Protein AF-A0A9X8VAX5-F1 (afdb_monomer_lite)

Sequence (144 aa):
QQNGELLGRIRGIRKKFAQDMGYLPPVVHIRDNLELPPASYRILMKGVEIGSGEAQPGRWLAINPGNAVGELAGDKTVDPAFGLEAVWIDSALREQAQIQGFTVVEASTVVATHLNHLIGQFASELFGRQETQQLLDRVSQEMP

Foldseek 3Di:
DCVCPLVVLQVVLQVVCCVVVVFGFDDADDDDDPPDDPQKDFDDDPRHTPFIDGQDAQWKKFFDPPQFDDDDPAQWDAQRLPRTTIGTGHPVCQVVSVVRVTDIGHSSVSVSNNVSSVCVVCVVVRCDPVRVVVSVVVVVVVPD

Structure (mmCIF, N/CA/C/O backbone):
data_AF-A0A9X8VAX5-F1
#
_entry.id   AF-A0A9X8VAX5-F1
#
loop_
_atom_site.group_PDB
_atom_site.id
_atom_site.type_symbol
_atom_site.label_atom_id
_atom_site.label_alt_id
_atom_site.label_comp_id
_atom_site.label_asym_id
_atom_site.label_entity_id
_atom_site.label_seq_id
_atom_site.pdbx_PDB_ins_code
_atom_site.Cartn_x
_atom_site.Cartn_y
_atom_site.Cartn_z
_atom_site.occupancy
_atom_site.B_iso_or_equiv
_atom_site.auth_seq_id
_atom_site.auth_comp_id
_atom_site.auth_asym_id
_atom_site.auth_atom_id
_atom_site.pdbx_PDB_model_num
ATOM 1 N N . GLN A 1 1 ? 13.910 -12.685 5.168 1.00 37.75 1 GLN A N 1
ATOM 2 C CA . GLN A 1 1 ? 13.255 -12.094 6.356 1.00 37.75 1 GLN A CA 1
ATOM 3 C C . GLN A 1 1 ? 12.384 -10.917 5.905 1.00 37.75 1 GLN A C 1
ATOM 5 O O . GLN A 1 1 ? 12.816 -9.783 5.993 1.00 37.75 1 GLN A O 1
ATOM 10 N N . GLN A 1 2 ? 11.188 -11.179 5.363 1.00 49.62 2 GLN A N 1
ATOM 11 C CA . GLN A 1 2 ? 10.224 -10.137 4.945 1.00 49.62 2 GLN A CA 1
ATOM 12 C C . GLN A 1 2 ? 8.983 -10.078 5.866 1.00 49.62 2 GLN A C 1
ATOM 14 O O . GLN A 1 2 ? 8.212 -9.127 5.810 1.00 49.62 2 GLN A O 1
ATOM 19 N N . ASN A 1 3 ? 8.835 -11.040 6.793 1.00 50.38 3 ASN A N 1
ATOM 20 C CA . ASN A 1 3 ? 7.650 -11.212 7.652 1.00 50.38 3 ASN A CA 1
ATOM 21 C C . ASN A 1 3 ? 7.327 -10.042 8.605 1.00 50.38 3 ASN A C 1
ATOM 23 O O . ASN A 1 3 ? 6.241 -10.013 9.173 1.00 50.38 3 ASN A O 1
ATOM 27 N N . GLY A 1 4 ? 8.244 -9.095 8.824 1.00 66.88 4 GLY A N 1
ATOM 28 C CA . GLY A 1 4 ? 8.053 -7.994 9.781 1.00 66.88 4 GLY A CA 1
ATOM 29 C C . GLY A 1 4 ? 7.884 -6.611 9.155 1.00 66.88 4 GLY A C 1
ATOM 30 O O . GLY A 1 4 ? 7.494 -5.672 9.849 1.00 66.88 4 GLY A O 1
ATOM 31 N N . GLU A 1 5 ? 8.177 -6.462 7.865 1.00 81.81 5 GLU A N 1
ATOM 32 C CA . GLU A 1 5 ? 8.325 -5.138 7.261 1.00 81.81 5 GLU A CA 1
ATOM 33 C C . GLU A 1 5 ? 6.968 -4.457 7.049 1.00 81.81 5 GLU A C 1
ATOM 35 O O . GLU A 1 5 ? 6.762 -3.315 7.466 1.00 81.81 5 GLU A O 1
ATOM 40 N N . LEU A 1 6 ? 5.997 -5.198 6.505 1.00 86.38 6 LEU A N 1
ATOM 41 C CA . LEU A 1 6 ? 4.629 -4.714 6.328 1.00 86.38 6 LEU A CA 1
ATOM 42 C C . LEU A 1 6 ? 3.973 -4.377 7.677 1.00 86.38 6 LEU A C 1
ATOM 44 O O . LEU A 1 6 ? 3.345 -3.331 7.813 1.00 86.38 6 LEU A O 1
ATOM 48 N N . LEU A 1 7 ? 4.181 -5.207 8.706 1.00 89.75 7 LEU A N 1
ATOM 49 C CA . LEU A 1 7 ? 3.679 -4.947 10.061 1.00 89.75 7 LEU A CA 1
ATOM 50 C C . LEU A 1 7 ? 4.241 -3.642 10.640 1.00 89.75 7 LEU A C 1
ATOM 52 O O . LEU A 1 7 ? 3.500 -2.860 11.241 1.00 89.75 7 LEU A O 1
ATOM 56 N N . GLY A 1 8 ? 5.540 -3.393 10.450 1.00 90.81 8 GLY A N 1
ATOM 57 C CA . GLY A 1 8 ? 6.182 -2.139 10.843 1.00 90.81 8 GLY A CA 1
ATOM 58 C C . GLY A 1 8 ? 5.586 -0.935 10.112 1.00 90.81 8 GLY A C 1
ATOM 59 O O . GLY A 1 8 ? 5.228 0.058 10.750 1.00 90.81 8 GLY A O 1
ATOM 60 N N . ARG A 1 9 ? 5.395 -1.051 8.792 1.00 91.81 9 ARG A N 1
ATOM 61 C CA . ARG A 1 9 ? 4.796 -0.004 7.950 1.00 91.81 9 ARG A CA 1
ATOM 62 C C . ARG A 1 9 ? 3.352 0.303 8.353 1.00 91.81 9 ARG A C 1
ATOM 64 O O . ARG A 1 9 ? 3.019 1.471 8.524 1.00 91.81 9 ARG A O 1
ATOM 71 N N . ILE A 1 10 ? 2.527 -0.713 8.618 1.00 93.38 10 ILE A N 1
ATOM 72 C CA . ILE A 1 10 ? 1.138 -0.547 9.086 1.00 93.38 10 ILE A CA 1
ATOM 73 C C . ILE A 1 10 ? 1.088 0.212 10.416 1.00 93.38 10 ILE A C 1
ATOM 75 O O . ILE A 1 10 ? 0.271 1.118 10.588 1.00 93.38 10 ILE A O 1
ATOM 79 N N . ARG A 1 11 ? 1.976 -0.110 11.367 1.00 92.44 11 ARG A N 1
ATOM 80 C CA . ARG A 1 11 ? 2.065 0.647 12.628 1.00 92.44 11 ARG A CA 1
ATOM 81 C C . ARG A 1 11 ? 2.442 2.107 12.380 1.00 92.44 11 ARG A C 1
ATOM 83 O O . ARG A 1 11 ? 1.846 2.991 12.992 1.00 92.44 11 ARG A O 1
ATOM 90 N N . GLY A 1 12 ? 3.401 2.348 11.484 1.00 94.25 12 GLY A N 1
ATOM 91 C CA . GLY A 1 12 ? 3.814 3.690 11.075 1.00 94.25 12 GLY A CA 1
ATOM 92 C C . GLY A 1 12 ? 2.668 4.497 10.464 1.00 94.25 12 GLY A C 1
ATOM 93 O O . GLY A 1 12 ? 2.440 5.628 10.883 1.00 94.25 12 GLY A O 1
ATOM 94 N N . ILE A 1 13 ? 1.898 3.885 9.559 1.00 95.19 13 ILE A N 1
ATOM 95 C CA . ILE A 1 13 ? 0.711 4.482 8.929 1.00 95.19 13 ILE A CA 1
ATOM 96 C C . ILE A 1 13 ? -0.305 4.907 9.986 1.00 95.19 13 ILE A C 1
ATOM 98 O O . ILE A 1 13 ? -0.690 6.070 10.028 1.00 95.19 13 ILE A O 1
ATOM 102 N N . ARG A 1 14 ? -0.686 4.003 10.898 1.00 94.31 14 ARG A N 1
ATOM 103 C CA . ARG A 1 14 ? -1.661 4.317 11.957 1.00 94.31 14 ARG A CA 1
ATOM 104 C C . ARG A 1 14 ? -1.189 5.451 12.866 1.00 94.31 14 ARG A C 1
ATOM 106 O O . ARG A 1 14 ? -1.994 6.292 13.254 1.00 94.31 14 ARG A O 1
ATOM 113 N N . LYS A 1 15 ? 0.106 5.479 13.206 1.00 94.94 15 LYS A N 1
ATOM 114 C CA . LYS A 1 15 ? 0.691 6.546 14.030 1.00 94.94 15 LYS A CA 1
ATOM 115 C C . LYS A 1 15 ? 0.661 7.888 13.302 1.00 94.94 15 LYS A C 1
ATOM 117 O O . LYS A 1 15 ? 0.234 8.869 13.899 1.00 94.94 15 LYS A O 1
ATOM 122 N N . LYS A 1 16 ? 1.095 7.920 12.040 1.00 94.38 16 LYS A N 1
ATOM 123 C CA . LYS A 1 16 ? 1.098 9.137 11.222 1.00 94.38 16 LYS A CA 1
ATOM 124 C C . LYS A 1 16 ? -0.323 9.662 11.019 1.00 94.38 16 LYS A C 1
ATOM 126 O O . LYS A 1 16 ? -0.577 10.827 11.278 1.00 94.38 16 LYS A O 1
ATOM 131 N N . PHE A 1 17 ? -1.262 8.786 10.670 1.00 94.88 17 PHE A N 1
ATOM 132 C CA . PHE A 1 17 ? -2.666 9.155 10.517 1.00 94.88 17 PHE A CA 1
ATOM 133 C C . PHE A 1 17 ? -3.235 9.784 11.795 1.00 94.88 17 PHE A C 1
ATOM 135 O O . PHE A 1 17 ? -3.905 10.805 11.722 1.00 94.88 17 PHE A O 1
ATOM 142 N N . ALA A 1 18 ? -2.924 9.232 12.973 1.00 93.88 18 ALA A N 1
ATOM 143 C CA . ALA A 1 18 ? -3.378 9.814 14.234 1.00 93.88 18 ALA A CA 1
ATOM 144 C C . ALA A 1 18 ? -2.804 11.212 14.506 1.00 93.88 18 ALA A C 1
ATOM 146 O O . ALA A 1 18 ? -3.493 12.045 15.086 1.00 93.88 18 ALA A O 1
ATOM 147 N N . GLN A 1 19 ? -1.562 11.468 14.086 1.00 94.06 19 GLN A N 1
ATOM 148 C CA . GLN A 1 19 ? -0.934 12.787 14.195 1.00 94.06 19 GLN A CA 1
ATOM 149 C C . GLN A 1 19 ? -1.550 13.793 13.218 1.00 94.06 19 GLN A C 1
ATOM 151 O O . GLN A 1 19 ? -1.773 14.937 13.600 1.00 94.06 19 GLN A O 1
ATOM 156 N N . ASP A 1 20 ? -1.842 13.359 11.991 1.00 93.38 20 ASP A N 1
ATOM 157 C CA . ASP A 1 20 ? -2.336 14.233 10.927 1.00 93.38 20 ASP A CA 1
ATOM 158 C C . ASP A 1 20 ? -3.847 14.515 11.066 1.00 93.38 20 ASP A C 1
ATOM 160 O O . ASP A 1 20 ? -4.288 15.640 10.845 1.00 93.38 20 ASP A O 1
ATOM 164 N N . MET A 1 21 ? -4.645 13.506 11.435 1.00 92.50 21 MET A N 1
ATOM 165 C CA . MET A 1 21 ? -6.119 13.554 11.437 1.00 92.50 21 MET A CA 1
ATOM 166 C C . MET A 1 21 ? -6.743 13.683 12.835 1.00 92.50 21 MET A C 1
ATOM 168 O O . MET A 1 21 ? -7.945 13.908 12.948 1.00 92.50 21 MET A O 1
ATOM 172 N N . GLY A 1 22 ? -5.965 13.522 13.910 1.00 91.94 22 GLY A N 1
ATOM 173 C CA . GLY A 1 22 ? -6.431 13.749 15.285 1.00 91.94 22 GLY A CA 1
ATOM 174 C C . GLY A 1 22 ? -7.191 12.591 15.945 1.00 91.94 22 GLY A C 1
ATOM 175 O O . GLY A 1 22 ? -7.668 12.747 17.067 1.00 91.94 22 GLY A O 1
ATOM 176 N N . TYR A 1 23 ? -7.280 11.416 15.313 1.00 93.00 23 TYR A N 1
ATOM 177 C CA . TYR A 1 23 ? -7.813 10.207 15.950 1.00 93.00 23 TYR A CA 1
ATOM 178 C C . TYR A 1 23 ? -7.052 8.950 15.520 1.00 93.00 23 TYR A C 1
ATOM 180 O O . TYR A 1 23 ? -6.477 8.880 14.435 1.00 93.00 23 TYR A O 1
ATOM 188 N N . LEU A 1 24 ? -7.043 7.929 16.378 1.00 91.56 24 LEU A N 1
ATOM 189 C CA . LEU A 1 24 ? -6.362 6.671 16.086 1.00 91.56 24 LEU A CA 1
ATOM 190 C C . LEU A 1 24 ? -7.280 5.746 15.266 1.00 91.56 24 LEU A C 1
ATOM 192 O O . LEU A 1 24 ? -8.311 5.327 15.791 1.00 91.56 24 LEU A O 1
ATOM 196 N N . PRO A 1 25 ? -6.914 5.358 14.030 1.00 92.94 25 PRO A N 1
ATOM 197 C CA . PRO A 1 25 ? -7.744 4.465 13.235 1.00 92.94 25 PRO A CA 1
ATOM 198 C C . PRO A 1 25 ? -7.734 3.045 13.828 1.00 92.94 25 PRO A C 1
ATOM 200 O O . PRO A 1 25 ? -6.760 2.665 14.510 1.00 92.94 25 PRO A O 1
ATOM 203 N N . PRO A 1 26 ? -8.768 2.227 13.546 1.00 92.50 26 PRO A N 1
ATOM 204 C CA . PRO A 1 26 ? -8.855 0.848 14.019 1.00 92.50 26 PRO A CA 1
ATOM 205 C C . PRO A 1 26 ? -7.607 0.013 13.702 1.00 92.50 26 PRO A C 1
ATOM 207 O O . PRO A 1 26 ? -6.799 0.327 12.821 1.00 92.50 26 PRO A O 1
ATOM 210 N N . VAL A 1 27 ? -7.410 -1.067 14.458 1.00 92.31 27 VAL A N 1
ATOM 211 C CA . VAL A 1 27 ? -6.316 -2.008 14.191 1.00 92.31 27 VAL A CA 1
ATOM 212 C C . VAL A 1 27 ? -6.572 -2.773 12.894 1.00 92.31 27 VAL A C 1
ATOM 214 O O . VAL A 1 27 ? -7.696 -3.161 12.592 1.00 92.31 27 VAL A O 1
ATOM 217 N N . VAL A 1 28 ? -5.508 -3.016 12.132 1.00 94.69 28 VAL A N 1
ATOM 218 C CA . VAL A 1 28 ? -5.581 -3.806 10.899 1.00 94.69 28 VAL A CA 1
ATOM 219 C C . VAL A 1 28 ? -5.382 -5.274 11.255 1.00 94.69 28 VAL A C 1
ATOM 221 O O . VAL A 1 28 ? -4.320 -5.660 11.745 1.00 94.69 28 VAL A O 1
ATOM 224 N N . HIS A 1 29 ? -6.405 -6.092 11.019 1.00 94.12 29 HIS A N 1
ATOM 225 C CA . HIS A 1 29 ? -6.322 -7.540 11.182 1.00 94.12 29 HIS A CA 1
ATOM 226 C C . HIS A 1 29 ? -5.796 -8.179 9.897 1.00 94.12 29 HIS A C 1
ATOM 228 O O . HIS A 1 29 ? -6.432 -8.079 8.852 1.00 94.12 29 HIS A O 1
ATOM 234 N N . ILE A 1 30 ? -4.654 -8.857 9.986 1.00 93.25 30 ILE A N 1
ATOM 235 C CA . ILE A 1 30 ? -4.051 -9.581 8.864 1.00 93.25 30 ILE A CA 1
ATOM 236 C C . ILE A 1 30 ? -4.399 -11.057 9.007 1.00 93.25 30 ILE A C 1
ATOM 238 O O . ILE A 1 30 ? -4.268 -11.623 10.095 1.00 93.25 30 ILE A O 1
ATOM 242 N N . ARG A 1 31 ? -4.875 -11.663 7.921 1.00 93.62 31 ARG A N 1
ATOM 243 C CA . ARG A 1 31 ? -5.223 -13.082 7.852 1.00 93.62 31 ARG A CA 1
ATOM 244 C C . ARG A 1 31 ? -4.754 -13.644 6.524 1.00 93.62 31 ARG A C 1
ATOM 246 O O . ARG A 1 31 ? -4.934 -12.994 5.496 1.00 93.62 31 ARG A O 1
ATOM 253 N N . ASP A 1 32 ? -4.218 -14.854 6.562 1.00 91.81 32 ASP A N 1
ATOM 254 C CA . ASP A 1 32 ? -3.962 -15.614 5.348 1.00 91.81 32 ASP A CA 1
ATOM 255 C C . ASP A 1 32 ? -5.292 -16.073 4.746 1.00 91.81 32 ASP A C 1
ATOM 257 O O . ASP A 1 32 ? -6.214 -16.474 5.463 1.00 91.81 32 ASP A O 1
ATOM 26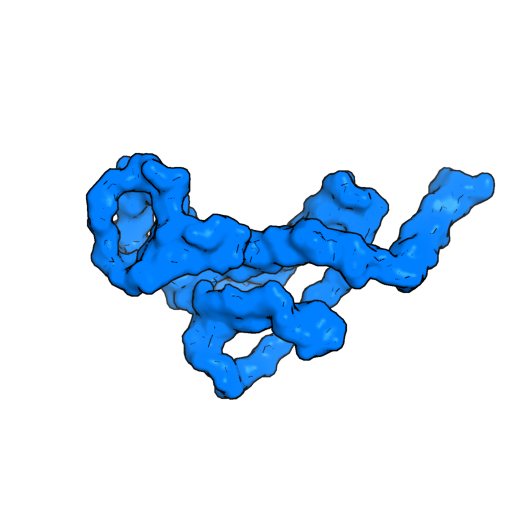1 N N . ASN A 1 33 ? -5.388 -16.007 3.422 1.00 93.00 33 ASN A N 1
ATOM 262 C CA . ASN A 1 33 ? -6.513 -16.544 2.675 1.00 93.00 33 ASN A CA 1
ATOM 263 C C . ASN A 1 33 ? -5.980 -17.389 1.514 1.00 93.00 33 ASN A C 1
ATOM 265 O O . ASN A 1 33 ? -5.482 -16.851 0.529 1.00 93.00 33 ASN A O 1
ATOM 269 N N . LEU A 1 34 ? -6.093 -18.711 1.653 1.00 92.50 34 LEU A N 1
ATOM 270 C CA . LEU A 1 34 ? -5.594 -19.688 0.681 1.00 92.50 34 LEU A CA 1
ATOM 271 C C . LEU A 1 34 ? -6.442 -19.762 -0.598 1.00 92.50 34 LEU A C 1
ATOM 273 O O . LEU A 1 34 ? -6.033 -20.409 -1.555 1.00 92.50 34 LEU A O 1
ATOM 277 N N . GLU A 1 35 ? -7.611 -19.119 -0.617 1.00 94.12 35 GLU A N 1
ATOM 278 C CA . GLU A 1 35 ? -8.459 -19.020 -1.808 1.00 94.12 35 GLU A CA 1
ATOM 279 C C . GLU A 1 35 ? -8.011 -17.892 -2.749 1.00 94.12 35 GLU A C 1
ATOM 281 O O . GLU A 1 35 ? -8.456 -17.835 -3.895 1.00 94.12 35 GLU A O 1
ATOM 286 N N . LEU A 1 36 ? -7.147 -16.978 -2.285 1.00 94.00 36 LEU A N 1
ATOM 287 C CA . LEU A 1 36 ? -6.612 -15.919 -3.134 1.00 94.00 36 LEU A CA 1
ATOM 288 C C . LEU A 1 36 ? -5.521 -16.454 -4.065 1.00 94.00 36 LEU A C 1
ATOM 290 O O . LEU A 1 36 ? -4.748 -17.331 -3.668 1.00 94.00 36 LEU A O 1
ATOM 294 N N . PRO A 1 37 ? -5.399 -15.889 -5.281 1.00 94.75 37 PRO A N 1
ATOM 295 C CA . PRO A 1 37 ? -4.260 -16.182 -6.131 1.00 94.75 37 PRO A CA 1
ATOM 296 C C . PRO A 1 37 ? -2.935 -15.865 -5.418 1.00 94.75 37 PRO A C 1
ATOM 298 O O . PRO A 1 37 ? -2.881 -14.975 -4.557 1.00 94.75 37 PRO A O 1
ATOM 301 N N . PRO A 1 38 ? -1.837 -16.550 -5.784 1.00 91.75 38 PRO A N 1
ATOM 302 C CA . PRO A 1 38 ? -0.518 -16.242 -5.250 1.00 91.75 38 PRO A CA 1
ATOM 303 C C . PRO A 1 38 ? -0.181 -14.755 -5.403 1.00 91.75 38 PR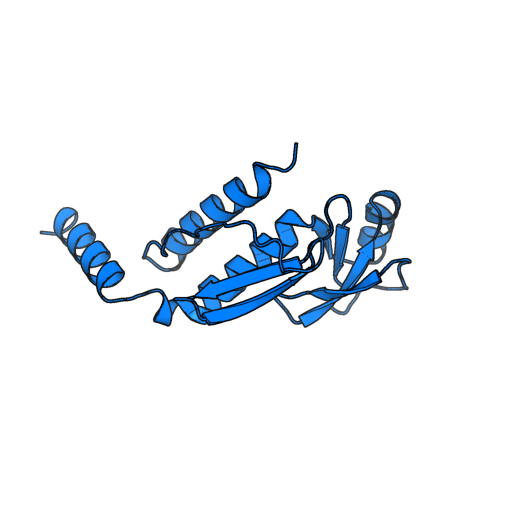O A C 1
ATOM 305 O O . PRO A 1 38 ? -0.538 -14.132 -6.400 1.00 91.75 38 PRO A O 1
ATOM 308 N N . ALA A 1 39 ? 0.513 -14.191 -4.412 1.00 92.38 39 ALA A N 1
ATOM 309 C CA . ALA A 1 39 ? 0.919 -12.782 -4.385 1.00 92.38 39 ALA A CA 1
ATOM 310 C C . ALA A 1 39 ? -0.232 -11.752 -4.455 1.00 92.38 39 ALA A C 1
ATOM 312 O O . ALA A 1 39 ? 0.034 -10.562 -4.596 1.00 92.38 39 ALA A O 1
ATOM 313 N N . SER A 1 40 ? -1.493 -12.170 -4.317 1.00 95.25 40 SER A N 1
ATOM 314 C CA . SER A 1 40 ? -2.643 -11.263 -4.257 1.00 95.25 40 SER A CA 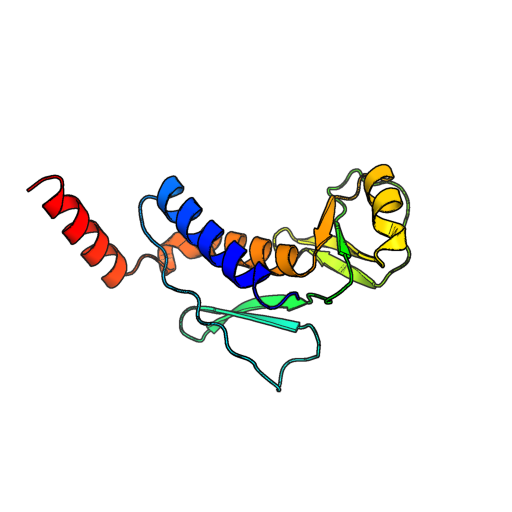1
ATOM 315 C C . SER A 1 40 ? -3.024 -10.921 -2.818 1.00 95.25 40 SER A C 1
ATOM 317 O O . SER A 1 40 ? -2.836 -11.717 -1.896 1.00 95.25 40 SER A O 1
ATOM 319 N N . TYR A 1 41 ? -3.608 -9.743 -2.618 1.00 96.38 41 TYR A N 1
ATOM 320 C CA . TYR A 1 41 ? -4.165 -9.316 -1.337 1.00 96.38 41 TYR A CA 1
ATOM 321 C C . TYR A 1 41 ? -5.509 -8.606 -1.523 1.00 96.38 41 TYR A C 1
ATOM 323 O O . TYR A 1 41 ? -5.823 -8.073 -2.587 1.00 96.38 41 TYR A O 1
ATOM 331 N N . ARG A 1 42 ? -6.304 -8.582 -0.449 1.00 97.25 42 ARG A N 1
ATOM 332 C CA . ARG A 1 42 ? -7.559 -7.827 -0.349 1.00 97.25 42 ARG A CA 1
ATOM 333 C C . ARG A 1 42 ? -7.558 -7.019 0.939 1.00 97.25 42 ARG A C 1
ATOM 335 O O . ARG A 1 42 ? -7.052 -7.473 1.966 1.00 97.25 42 ARG A O 1
ATOM 342 N N . ILE A 1 43 ? -8.152 -5.839 0.885 1.00 97.62 43 ILE A N 1
ATOM 343 C CA . ILE A 1 43 ? -8.357 -4.941 2.014 1.00 97.62 43 ILE A CA 1
ATOM 344 C C . ILE A 1 43 ? -9.860 -4.868 2.244 1.00 97.62 43 ILE A C 1
ATOM 346 O O . ILE A 1 43 ? -10.633 -4.580 1.330 1.00 97.62 43 ILE A O 1
ATOM 350 N N . LEU A 1 44 ? -10.273 -5.170 3.474 1.00 97.25 44 LEU A N 1
ATOM 351 C CA . LEU A 1 44 ? -11.678 -5.225 3.849 1.00 97.25 44 LEU A CA 1
ATOM 352 C C . LEU A 1 44 ? -11.989 -4.205 4.939 1.00 97.25 44 LEU A C 1
ATOM 354 O O . LEU A 1 44 ? -11.229 -4.050 5.895 1.00 97.25 44 LEU A O 1
ATOM 358 N N . MET A 1 45 ? -13.161 -3.590 4.836 1.00 95.38 45 MET A N 1
ATOM 359 C CA . MET A 1 45 ? -13.760 -2.777 5.884 1.00 95.38 45 MET A CA 1
ATOM 360 C C . MET A 1 45 ? -15.091 -3.391 6.292 1.00 95.38 45 MET A C 1
ATOM 362 O O . MET A 1 45 ? -15.976 -3.579 5.464 1.00 95.38 45 MET A O 1
ATOM 366 N N . LYS A 1 46 ? -15.235 -3.727 7.581 1.00 91.75 46 LYS A N 1
ATOM 367 C CA . LYS A 1 46 ? -16.464 -4.337 8.130 1.00 91.75 46 LYS A CA 1
ATOM 368 C C . LYS A 1 46 ? -16.922 -5.578 7.327 1.00 91.75 46 LYS A C 1
ATOM 370 O O . LYS A 1 46 ? -18.111 -5.834 7.195 1.00 91.75 46 LYS A O 1
ATOM 375 N N . GLY A 1 47 ? -15.963 -6.343 6.792 1.00 93.56 47 GLY A N 1
ATOM 376 C CA . GLY A 1 47 ? -16.201 -7.552 5.992 1.00 93.56 47 GLY A CA 1
ATOM 377 C C . GLY A 1 47 ? -16.440 -7.321 4.495 1.00 93.56 47 GLY A C 1
ATOM 378 O O . GLY A 1 47 ? -16.489 -8.294 3.749 1.00 93.56 47 GLY A O 1
ATOM 379 N N . VAL A 1 48 ? -16.539 -6.070 4.042 1.00 96.50 48 VAL A N 1
ATOM 380 C CA . VAL A 1 48 ? -16.715 -5.710 2.628 1.00 96.50 48 VAL A CA 1
ATOM 381 C C . VAL A 1 48 ? -15.359 -5.372 2.019 1.00 96.50 48 VAL A C 1
ATOM 383 O O . VAL A 1 48 ? -14.575 -4.649 2.630 1.00 96.50 48 VAL A O 1
ATOM 386 N N . GLU A 1 49 ? -15.061 -5.901 0.832 1.00 97.25 49 GLU A N 1
ATOM 387 C CA . GLU A 1 49 ? -13.847 -5.534 0.098 1.00 97.25 49 GLU A CA 1
ATOM 388 C C . GLU A 1 49 ? -13.912 -4.072 -0.347 1.00 97.25 49 GLU A C 1
ATOM 390 O O . GLU A 1 49 ? -14.875 -3.656 -0.986 1.00 97.25 49 GLU A O 1
ATOM 395 N N . ILE A 1 50 ? -12.871 -3.315 -0.006 1.00 97.19 50 ILE A N 1
ATOM 396 C CA . ILE A 1 50 ? -12.708 -1.906 -0.388 1.00 97.19 50 ILE A CA 1
ATOM 397 C C . ILE A 1 50 ? -11.500 -1.676 -1.300 1.00 97.19 50 ILE A C 1
ATOM 399 O O . ILE A 1 50 ? -11.324 -0.580 -1.817 1.00 97.19 50 ILE A O 1
ATOM 403 N N . GLY A 1 51 ? -10.666 -2.697 -1.493 1.00 96.44 51 GLY A N 1
ATOM 404 C CA . GLY A 1 51 ? -9.544 -2.655 -2.416 1.00 96.44 51 GLY A CA 1
ATOM 405 C C . GLY A 1 51 ? -8.834 -3.997 -2.495 1.00 96.44 51 GLY A C 1
ATOM 406 O O . GLY A 1 51 ? -8.872 -4.802 -1.562 1.00 96.44 51 GLY A O 1
ATOM 407 N N . SER A 1 52 ? -8.165 -4.233 -3.610 1.00 96.69 52 SER A N 1
ATOM 408 C CA . SER A 1 52 ? -7.365 -5.426 -3.859 1.00 96.69 52 SER A CA 1
ATOM 409 C C . SER A 1 52 ? -6.197 -5.099 -4.773 1.00 96.69 52 SER A C 1
ATOM 411 O O . SER A 1 52 ? -6.113 -4.010 -5.340 1.00 96.69 52 SER A O 1
ATOM 413 N N . GLY A 1 53 ? -5.245 -6.017 -4.857 1.00 95.31 53 GLY A N 1
ATOM 414 C CA . GLY A 1 53 ? -4.110 -5.863 -5.747 1.00 95.31 53 GLY A CA 1
ATOM 415 C C . GLY A 1 53 ? -3.137 -7.018 -5.633 1.00 95.31 53 GLY A C 1
ATOM 416 O O . GLY A 1 53 ? -3.342 -7.972 -4.879 1.00 95.31 53 GLY A O 1
ATOM 417 N N . GLU A 1 54 ? -2.047 -6.887 -6.370 1.00 94.31 54 GLU A N 1
ATOM 418 C CA . GLU A 1 54 ? -0.943 -7.835 -6.368 1.00 94.31 54 GLU A CA 1
ATOM 419 C C . GLU A 1 54 ? 0.291 -7.204 -5.726 1.00 94.31 54 GLU A C 1
ATOM 421 O O . GLU A 1 54 ? 0.526 -5.998 -5.818 1.00 94.31 54 GLU A O 1
ATOM 426 N N . ALA A 1 55 ? 1.083 -8.024 -5.051 1.00 94.69 55 ALA A N 1
ATOM 427 C CA . ALA A 1 55 ? 2.338 -7.647 -4.429 1.00 94.69 55 ALA A CA 1
ATOM 428 C C . ALA A 1 55 ? 3.313 -8.818 -4.559 1.00 94.69 55 ALA A C 1
ATOM 430 O O . ALA A 1 55 ? 3.300 -9.729 -3.735 1.00 94.69 55 ALA A O 1
ATOM 431 N N . GLN A 1 56 ? 4.148 -8.798 -5.603 1.00 94.25 56 GLN A N 1
ATOM 432 C CA . GLN A 1 56 ? 5.058 -9.897 -5.942 1.00 94.25 56 GLN A CA 1
ATOM 433 C C . GLN A 1 56 ? 6.318 -9.874 -5.053 1.00 94.25 56 GLN A C 1
ATOM 435 O O . GLN A 1 56 ? 7.195 -9.025 -5.253 1.00 94.25 56 GLN A O 1
ATOM 440 N N . PRO A 1 57 ? 6.462 -10.779 -4.061 1.00 91.94 57 PRO A N 1
ATOM 441 C CA . PRO A 1 57 ? 7.601 -10.738 -3.150 1.00 91.94 57 PRO A CA 1
ATOM 442 C C . PRO A 1 57 ? 8.918 -10.986 -3.893 1.00 91.94 57 PRO A C 1
ATOM 444 O O . PRO A 1 57 ? 9.013 -11.881 -4.727 1.00 91.94 57 PRO A O 1
ATOM 447 N N . GLY A 1 58 ? 9.950 -10.202 -3.575 1.00 91.38 58 GLY A N 1
ATOM 448 C CA . GLY A 1 58 ? 11.263 -10.293 -4.232 1.00 91.38 58 GLY A CA 1
ATOM 449 C C . GLY A 1 58 ? 11.386 -9.501 -5.539 1.00 91.38 58 GLY A C 1
ATOM 450 O O . GLY A 1 58 ? 12.498 -9.370 -6.051 1.00 91.38 58 GLY A O 1
ATOM 451 N N . ARG A 1 59 ? 10.288 -8.919 -6.032 1.00 95.75 59 ARG A N 1
ATOM 452 C CA . ARG A 1 59 ? 10.277 -7.990 -7.167 1.00 95.75 59 ARG A CA 1
ATOM 453 C C . ARG A 1 59 ? 9.955 -6.566 -6.724 1.00 95.75 59 ARG A C 1
ATOM 455 O O . ARG A 1 59 ? 9.605 -6.311 -5.567 1.00 95.75 59 ARG A O 1
ATOM 462 N N . TRP A 1 60 ? 10.101 -5.643 -7.664 1.00 97.62 60 TRP A N 1
ATOM 463 C CA . TRP A 1 60 ? 9.903 -4.214 -7.463 1.00 97.62 60 TRP A CA 1
ATOM 464 C C . TRP A 1 60 ? 8.838 -3.702 -8.419 1.00 97.62 60 TRP A C 1
ATOM 466 O O . TRP A 1 60 ? 8.805 -4.108 -9.576 1.00 97.62 60 TRP A O 1
ATOM 476 N N . LEU A 1 61 ? 7.989 -2.796 -7.948 1.00 98.19 61 LEU A N 1
ATOM 477 C CA . LEU A 1 61 ? 7.027 -2.104 -8.790 1.00 98.19 61 LEU A CA 1
ATOM 478 C C . LEU A 1 61 ? 7.656 -0.793 -9.265 1.00 98.19 61 LEU A C 1
ATOM 480 O O . LEU A 1 61 ? 7.948 0.084 -8.451 1.00 98.19 61 LEU A O 1
ATOM 484 N N . ALA A 1 62 ? 7.888 -0.673 -10.569 1.00 98.19 62 ALA A N 1
ATOM 485 C CA . ALA A 1 62 ? 8.322 0.557 -11.216 1.00 98.19 62 ALA A CA 1
ATOM 486 C C . ALA A 1 62 ? 7.093 1.315 -11.723 1.00 98.19 62 ALA A C 1
ATOM 488 O O . ALA A 1 62 ? 6.457 0.896 -12.685 1.00 98.19 62 ALA A O 1
ATOM 489 N N . ILE A 1 63 ? 6.753 2.415 -11.058 1.00 97.94 63 ILE A N 1
ATOM 490 C CA . ILE A 1 63 ? 5.568 3.232 -11.329 1.00 97.94 63 ILE A CA 1
ATOM 491 C C . ILE A 1 63 ? 5.970 4.402 -12.225 1.00 97.94 63 ILE A C 1
ATOM 493 O O . ILE A 1 63 ? 6.939 5.101 -11.916 1.00 97.94 63 ILE A O 1
ATOM 497 N N . ASN A 1 64 ? 5.236 4.631 -13.313 1.00 96.88 64 ASN A N 1
ATOM 498 C CA . ASN A 1 64 ? 5.411 5.786 -14.187 1.00 96.88 64 ASN A CA 1
ATOM 499 C C . ASN A 1 64 ? 4.566 6.966 -13.667 1.00 96.88 64 ASN A C 1
ATOM 501 O O . ASN A 1 64 ? 3.340 6.919 -13.769 1.00 96.88 64 ASN A O 1
ATOM 505 N N . PRO A 1 65 ? 5.172 8.051 -13.148 1.00 94.25 65 PRO A N 1
ATOM 506 C CA . PRO A 1 65 ? 4.417 9.211 -12.679 1.00 94.25 65 PRO A CA 1
ATOM 507 C C . PRO A 1 65 ? 4.002 10.166 -13.818 1.00 94.25 65 PRO A C 1
ATOM 509 O O . PRO A 1 65 ? 3.521 11.264 -13.552 1.00 94.25 65 PRO A O 1
ATOM 512 N N . GLY A 1 66 ? 4.186 9.765 -15.083 1.00 93.12 66 GLY A N 1
ATOM 513 C CA . GLY A 1 66 ? 3.792 10.504 -16.288 1.00 93.12 66 GLY A CA 1
ATOM 514 C C . GLY A 1 66 ? 4.956 11.129 -17.062 1.00 93.12 66 GLY A C 1
ATOM 515 O O . GLY A 1 66 ? 4.753 11.656 -18.151 1.00 93.12 66 GLY A O 1
ATOM 516 N N . ASN A 1 67 ? 6.175 11.071 -16.523 1.00 92.62 67 ASN A N 1
ATOM 517 C CA . ASN A 1 67 ? 7.388 11.615 -17.142 1.00 92.62 67 ASN A CA 1
ATOM 518 C C . ASN A 1 67 ? 8.507 10.573 -17.310 1.00 92.62 67 ASN A C 1
ATOM 520 O O . ASN A 1 67 ? 9.618 10.951 -17.687 1.00 92.62 67 ASN A O 1
ATOM 524 N N . ALA A 1 68 ? 8.242 9.295 -17.017 1.00 94.38 68 ALA A N 1
ATOM 525 C CA . ALA A 1 68 ? 9.228 8.248 -17.230 1.00 94.38 68 ALA A CA 1
ATOM 526 C C . ALA A 1 68 ? 9.427 7.995 -18.732 1.00 94.38 68 ALA A C 1
ATOM 528 O O . ALA A 1 68 ? 8.498 8.134 -19.532 1.00 94.38 68 ALA A O 1
ATOM 529 N N . VAL A 1 69 ? 10.651 7.637 -19.117 1.00 93.38 69 VAL A N 1
ATOM 530 C CA . VAL A 1 69 ? 11.054 7.485 -20.519 1.00 93.38 69 VAL A CA 1
ATOM 531 C C . VAL A 1 69 ? 11.514 6.059 -20.792 1.00 93.38 69 VAL A C 1
ATOM 533 O O . VAL A 1 69 ? 12.318 5.495 -20.053 1.00 93.38 69 VAL A O 1
ATOM 536 N N . GLY A 1 70 ? 11.065 5.509 -21.919 1.00 91.44 70 GLY A N 1
ATOM 537 C CA . GLY A 1 70 ? 11.388 4.149 -22.340 1.00 91.44 70 GLY A CA 1
ATOM 538 C C . GLY A 1 70 ? 10.437 3.107 -21.756 1.00 91.44 70 GLY A C 1
ATOM 539 O O . GLY A 1 70 ? 9.453 3.431 -21.098 1.00 91.44 70 GLY A O 1
ATOM 540 N N . GLU A 1 71 ? 10.732 1.841 -22.035 1.00 92.12 71 GLU A N 1
ATOM 541 C CA . GLU A 1 71 ? 9.982 0.701 -21.514 1.00 92.12 71 GLU A CA 1
ATOM 542 C C . GLU A 1 71 ? 10.894 -0.195 -20.671 1.00 92.12 71 GLU A C 1
ATOM 544 O O . GLU A 1 71 ? 12.096 -0.317 -20.932 1.00 92.12 71 GLU A O 1
ATOM 549 N N . LEU A 1 72 ? 10.301 -0.843 -19.670 1.00 95.12 72 LEU A N 1
ATOM 550 C CA . LEU A 1 72 ? 10.957 -1.831 -18.821 1.00 95.12 72 LEU A CA 1
ATOM 551 C C . LEU A 1 72 ? 10.434 -3.227 -19.157 1.00 95.12 72 LEU A C 1
ATOM 553 O O . LEU A 1 72 ? 9.237 -3.418 -19.375 1.00 95.12 72 LEU A O 1
ATOM 557 N N . ALA A 1 73 ? 11.332 -4.210 -19.166 1.00 95.38 73 ALA A N 1
ATOM 558 C CA . ALA A 1 73 ? 10.946 -5.610 -19.260 1.00 95.38 73 ALA A CA 1
ATOM 559 C C . ALA A 1 73 ? 10.343 -6.072 -17.926 1.00 95.38 73 ALA A C 1
ATOM 561 O O . ALA A 1 73 ? 10.970 -5.926 -16.876 1.00 95.38 73 ALA A O 1
ATOM 562 N N . GLY A 1 74 ? 9.137 -6.636 -17.974 1.00 95.44 74 GLY A N 1
ATOM 563 C CA . GLY A 1 74 ? 8.431 -7.104 -16.788 1.00 95.44 74 GLY A CA 1
ATOM 564 C C . GLY A 1 74 ? 6.925 -7.216 -16.998 1.00 95.44 74 GLY A C 1
ATOM 565 O O . GLY A 1 74 ? 6.424 -7.017 -18.108 1.00 95.44 74 GLY A O 1
ATOM 566 N N . ASP A 1 75 ? 6.206 -7.516 -15.919 1.00 96.19 75 ASP A N 1
ATOM 567 C CA . ASP A 1 75 ? 4.752 -7.676 -15.972 1.00 96.19 75 ASP A CA 1
ATOM 568 C C . ASP A 1 75 ? 4.082 -6.311 -15.811 1.00 96.19 75 ASP A C 1
ATOM 570 O O . ASP A 1 75 ? 4.171 -5.680 -14.754 1.00 96.19 75 ASP A O 1
ATOM 574 N N . LYS A 1 76 ? 3.434 -5.835 -16.878 1.00 96.88 76 LYS A N 1
ATOM 575 C CA . LYS A 1 76 ? 2.695 -4.565 -16.874 1.00 96.88 76 LYS A CA 1
ATOM 576 C C . LYS A 1 76 ? 1.486 -4.670 -15.938 1.00 96.88 76 LYS A C 1
ATOM 578 O O . LYS A 1 76 ? 0.755 -5.656 -15.962 1.00 96.88 76 LYS A O 1
ATOM 583 N N . THR A 1 77 ? 1.274 -3.644 -15.126 1.00 96.50 77 THR A N 1
ATOM 584 C CA . THR A 1 77 ? 0.188 -3.554 -14.147 1.00 96.50 77 THR A CA 1
ATOM 585 C C . THR A 1 77 ? -0.164 -2.083 -13.885 1.00 96.50 77 THR A C 1
ATOM 587 O O . THR A 1 77 ? 0.299 -1.181 -14.586 1.00 96.50 77 THR A O 1
ATOM 590 N N . VAL A 1 78 ? -1.001 -1.835 -12.885 1.00 96.19 78 VAL A N 1
ATOM 591 C CA . VAL A 1 78 ? -1.419 -0.504 -12.455 1.00 96.19 78 VAL A CA 1
ATOM 592 C C . VAL A 1 78 ? -1.156 -0.373 -10.958 1.00 96.19 78 VAL A C 1
ATOM 594 O O . VAL A 1 78 ? -1.456 -1.285 -10.187 1.00 96.19 78 VAL A O 1
ATOM 597 N N . ASP A 1 79 ? -0.589 0.757 -10.538 1.00 94.56 79 ASP A N 1
ATOM 598 C CA . ASP A 1 79 ? -0.442 1.081 -9.124 1.00 94.56 79 ASP A CA 1
ATOM 599 C C . ASP A 1 79 ? -1.830 1.172 -8.461 1.00 94.56 79 ASP A C 1
ATOM 601 O O . ASP A 1 79 ? -2.672 1.964 -8.895 1.00 94.56 79 ASP A O 1
ATOM 605 N N . PRO A 1 80 ? -2.086 0.397 -7.395 1.00 95.06 80 PRO A N 1
ATOM 606 C CA . P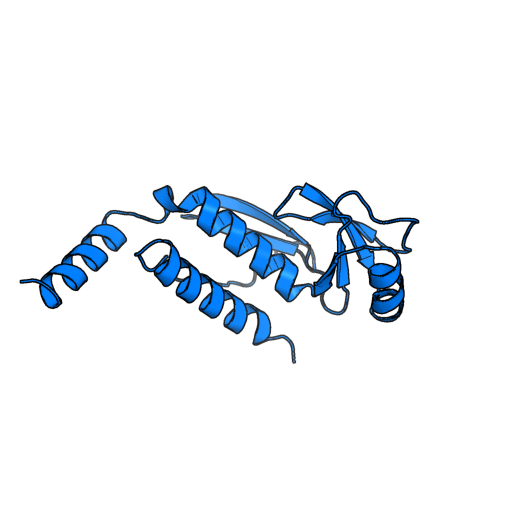RO A 1 80 ? -3.417 0.300 -6.810 1.00 95.06 80 PRO A CA 1
ATOM 607 C C . PRO A 1 80 ? -3.830 1.535 -5.995 1.00 95.06 80 PRO A C 1
ATOM 609 O O . PRO A 1 80 ? -5.005 1.677 -5.676 1.00 95.06 80 PRO A O 1
ATOM 612 N N . ALA A 1 81 ? -2.897 2.423 -5.631 1.00 93.31 81 ALA A N 1
ATOM 613 C CA . ALA A 1 81 ? -3.206 3.608 -4.832 1.00 93.31 81 ALA A CA 1
ATOM 614 C C . ALA A 1 81 ? -3.608 4.813 -5.696 1.00 93.31 81 ALA A C 1
ATOM 616 O O . ALA A 1 81 ? -4.450 5.607 -5.286 1.00 93.31 81 ALA A O 1
ATOM 617 N N . PHE A 1 82 ? -2.998 4.968 -6.872 1.00 92.56 82 PHE A N 1
ATOM 618 C CA . PHE A 1 82 ? -3.157 6.157 -7.713 1.00 92.56 82 PHE A CA 1
ATOM 619 C C . PHE A 1 82 ? -3.603 5.853 -9.145 1.00 92.56 82 PHE A C 1
ATOM 621 O O . PHE A 1 82 ? -3.872 6.785 -9.901 1.00 92.56 82 PHE A O 1
ATOM 628 N N . GLY A 1 83 ? -3.687 4.580 -9.538 1.00 93.81 83 GLY A N 1
ATOM 629 C CA . GLY A 1 83 ? -4.104 4.195 -10.887 1.00 93.81 83 GLY A CA 1
ATOM 630 C C . GLY A 1 83 ? -3.052 4.478 -11.964 1.00 93.81 83 GLY A C 1
ATOM 631 O O . GLY A 1 83 ? -3.398 4.608 -13.135 1.00 93.81 83 GLY A O 1
ATOM 632 N N . LEU A 1 84 ? -1.780 4.613 -11.579 1.00 95.88 84 LEU A N 1
ATOM 633 C CA . LEU A 1 84 ? -0.681 4.920 -12.497 1.00 95.88 84 LEU A CA 1
ATOM 634 C C . LEU A 1 84 ? -0.171 3.657 -13.193 1.00 95.88 84 LEU A C 1
ATOM 636 O O . LEU A 1 84 ? -0.102 2.595 -12.579 1.00 95.88 84 LEU A O 1
ATOM 640 N N . GLU A 1 85 ? 0.241 3.774 -14.455 1.00 96.75 85 GLU A N 1
ATOM 641 C CA . GLU A 1 85 ? 0.877 2.664 -15.168 1.00 96.75 85 GLU A CA 1
ATOM 642 C C . GLU A 1 85 ? 2.158 2.227 -14.453 1.00 96.75 85 GLU A C 1
ATOM 644 O O . GLU A 1 85 ? 2.987 3.052 -14.055 1.00 96.75 85 GLU A O 1
ATOM 649 N N . ALA A 1 86 ? 2.333 0.919 -14.295 1.00 97.56 86 ALA A N 1
ATOM 650 C CA . ALA A 1 86 ? 3.477 0.366 -13.598 1.00 97.56 86 ALA A CA 1
ATOM 651 C C . ALA A 1 86 ? 3.926 -0.970 -14.196 1.00 97.56 86 ALA A C 1
ATOM 653 O O . ALA A 1 86 ? 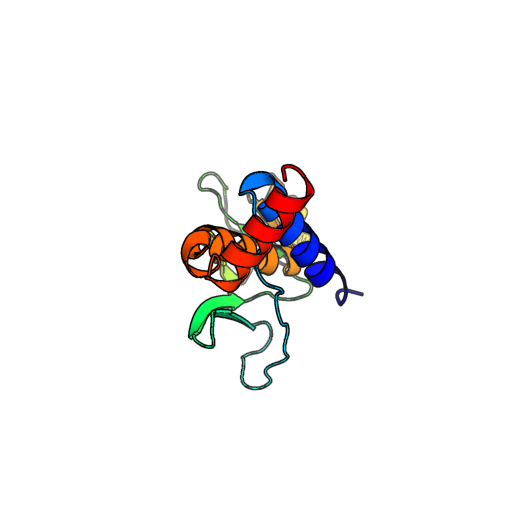3.211 -1.614 -14.963 1.00 97.56 86 ALA A O 1
ATOM 654 N N . VAL A 1 87 ? 5.137 -1.396 -13.844 1.00 97.94 87 VAL A N 1
ATOM 655 C CA . VAL A 1 87 ? 5.715 -2.667 -14.292 1.00 97.94 87 VAL A CA 1
ATOM 656 C C . VAL A 1 87 ? 6.382 -3.367 -13.113 1.00 97.94 87 VAL A C 1
ATOM 658 O O . VAL A 1 87 ? 7.182 -2.757 -12.401 1.00 97.94 87 VAL A O 1
ATOM 661 N N . TRP A 1 88 ? 6.082 -4.650 -12.909 1.00 97.81 88 TRP A N 1
ATOM 662 C CA . TRP A 1 88 ? 6.844 -5.502 -11.998 1.00 97.81 88 TRP A CA 1
ATOM 663 C C . TRP A 1 88 ? 8.168 -5.891 -12.640 1.00 97.81 88 TRP A C 1
ATOM 665 O O . TRP A 1 88 ? 8.197 -6.598 -13.647 1.00 97.81 88 TRP A O 1
ATOM 675 N N . ILE A 1 89 ? 9.261 -5.442 -12.032 1.00 98.00 89 ILE A N 1
ATOM 676 C CA . ILE A 1 89 ? 10.623 -5.643 -12.513 1.00 98.00 89 ILE A CA 1
ATOM 677 C C . ILE A 1 89 ? 11.455 -6.442 -11.512 1.00 98.00 89 ILE A C 1
ATOM 679 O O . ILE A 1 89 ? 11.235 -6.409 -10.295 1.00 98.00 89 ILE A O 1
ATOM 683 N N . ASP A 1 90 ? 12.462 -7.136 -12.032 1.00 97.31 90 ASP A N 1
ATOM 684 C CA . ASP A 1 90 ? 13.466 -7.791 -11.201 1.00 97.31 90 ASP A CA 1
ATOM 685 C C . ASP A 1 90 ? 14.420 -6.763 -10.585 1.00 97.31 90 ASP A C 1
ATOM 687 O O . ASP A 1 90 ? 14.612 -5.660 -11.103 1.00 97.31 90 ASP A O 1
ATOM 691 N N . SER A 1 91 ? 15.061 -7.137 -9.476 1.00 95.75 91 SER A N 1
ATOM 692 C CA . SER A 1 91 ? 15.969 -6.251 -8.734 1.00 95.75 91 SER A CA 1
ATOM 693 C C . SER A 1 91 ? 17.098 -5.673 -9.593 1.00 95.75 91 SER A C 1
ATOM 695 O O . SER A 1 91 ? 17.510 -4.538 -9.364 1.00 95.75 91 SER A O 1
ATOM 697 N N . ALA A 1 92 ? 17.554 -6.416 -10.606 1.00 96.94 92 ALA A N 1
ATOM 698 C CA . ALA A 1 92 ? 18.595 -5.992 -11.538 1.00 96.94 92 ALA A CA 1
ATOM 699 C C . ALA A 1 92 ? 18.211 -4.753 -12.369 1.00 96.94 92 ALA A C 1
ATOM 701 O O . ALA A 1 92 ? 19.089 -3.998 -12.771 1.00 96.94 92 ALA A O 1
ATOM 702 N N . LEU A 1 93 ? 16.915 -4.517 -12.606 1.00 96.56 93 LEU A N 1
ATOM 703 C CA . LEU A 1 93 ? 16.428 -3.378 -13.392 1.00 96.56 93 LEU A CA 1
ATOM 704 C C . LEU A 1 93 ? 16.122 -2.141 -12.537 1.00 96.56 93 LEU A C 1
ATOM 706 O O . LEU A 1 93 ? 15.763 -1.100 -13.084 1.00 96.56 93 LEU A O 1
ATOM 710 N N . ARG A 1 94 ? 16.265 -2.222 -11.206 1.00 96.25 94 ARG A N 1
ATOM 711 C CA . ARG A 1 94 ? 15.895 -1.139 -10.281 1.00 96.25 94 ARG A CA 1
ATOM 712 C C . ARG A 1 94 ? 16.609 0.175 -10.595 1.00 96.25 94 ARG A C 1
ATOM 714 O O . ARG A 1 94 ? 15.949 1.203 -10.712 1.00 96.25 94 ARG A O 1
ATOM 721 N N . GLU A 1 95 ? 17.935 0.146 -10.717 1.00 96.75 95 GLU A N 1
ATOM 722 C CA . GLU A 1 95 ? 18.728 1.359 -10.971 1.00 96.75 95 GLU A CA 1
ATOM 723 C C . GLU A 1 95 ? 18.402 1.957 -12.343 1.00 96.75 95 GLU A C 1
ATOM 725 O O . GLU A 1 95 ? 18.193 3.163 -12.464 1.00 96.75 95 GLU A O 1
ATOM 730 N N . GLN A 1 96 ? 18.266 1.107 -13.366 1.00 96.50 96 GLN A N 1
ATOM 731 C CA . GLN A 1 96 ? 17.871 1.532 -14.707 1.00 96.50 96 GLN A CA 1
ATOM 732 C C . GLN A 1 96 ? 16.493 2.209 -14.703 1.00 96.50 96 GLN A C 1
ATOM 734 O O . GLN A 1 96 ? 16.342 3.288 -15.274 1.00 96.50 96 GLN A O 1
ATOM 739 N N . ALA A 1 97 ? 15.503 1.605 -14.046 1.00 97.12 97 ALA A N 1
ATOM 740 C CA . ALA A 1 97 ? 14.156 2.155 -13.938 1.00 97.12 97 ALA A CA 1
ATOM 741 C C . ALA A 1 97 ? 14.157 3.534 -13.254 1.00 97.12 97 ALA A C 1
ATOM 743 O O . ALA A 1 97 ? 13.496 4.458 -13.723 1.00 97.12 97 ALA A O 1
ATOM 744 N N . GLN A 1 98 ? 14.955 3.714 -12.198 1.00 96.56 98 GLN A N 1
ATOM 745 C CA . GLN A 1 98 ? 15.096 5.013 -11.532 1.00 96.56 98 GLN A CA 1
ATOM 746 C C . GLN A 1 98 ? 15.726 6.075 -12.445 1.00 96.56 98 GLN A C 1
ATOM 748 O O . GLN A 1 98 ? 15.238 7.202 -12.489 1.00 96.56 98 GLN A O 1
ATOM 753 N N . ILE A 1 99 ? 16.767 5.721 -13.207 1.00 96.88 99 ILE A N 1
ATOM 754 C CA . ILE A 1 99 ? 17.396 6.624 -14.191 1.00 96.88 99 ILE A CA 1
ATOM 755 C C . ILE A 1 99 ? 16.397 7.034 -15.279 1.00 96.88 99 ILE A C 1
ATOM 757 O O . ILE A 1 99 ? 16.389 8.182 -15.717 1.00 96.88 99 ILE A O 1
ATOM 761 N N . GLN A 1 100 ? 15.531 6.108 -15.690 1.00 96.94 100 GLN A N 1
ATOM 762 C CA . GLN A 1 100 ? 14.457 6.350 -16.653 1.00 96.94 100 GLN A CA 1
ATOM 763 C C . GLN A 1 100 ? 13.291 7.181 -16.084 1.00 96.94 100 GLN A C 1
ATOM 765 O O . GLN A 1 100 ? 12.370 7.507 -16.827 1.00 96.94 100 GLN A O 1
ATOM 770 N N . GLY A 1 101 ? 13.316 7.548 -14.798 1.00 96.44 101 GLY A N 1
ATOM 771 C CA . GLY A 1 101 ? 12.296 8.385 -14.159 1.00 96.44 101 GLY A CA 1
ATOM 772 C C . GLY A 1 101 ? 11.146 7.618 -13.504 1.00 96.44 101 GLY A C 1
ATOM 773 O O . GLY A 1 101 ? 10.193 8.241 -13.036 1.00 96.44 101 GLY A O 1
ATOM 774 N N . PHE A 1 102 ? 11.215 6.286 -13.424 1.00 97.94 102 PHE A N 1
ATOM 775 C CA . PHE A 1 102 ? 10.225 5.504 -12.687 1.00 97.94 102 PHE A CA 1
ATOM 776 C C . PHE A 1 102 ? 10.430 5.642 -11.175 1.00 97.94 102 PHE A C 1
ATOM 778 O O . PHE A 1 102 ? 11.551 5.615 -10.659 1.00 97.94 102 PHE A O 1
ATOM 785 N N . THR A 1 103 ? 9.323 5.700 -10.437 1.00 97.25 103 THR A N 1
ATOM 786 C CA . THR A 1 103 ? 9.342 5.538 -8.980 1.00 97.25 103 THR A CA 1
ATOM 787 C C . THR A 1 103 ? 9.340 4.050 -8.660 1.00 97.25 103 THR A C 1
ATOM 789 O O . THR A 1 103 ? 8.363 3.360 -8.931 1.00 97.25 103 THR A O 1
ATOM 792 N N . VAL A 1 104 ? 10.437 3.543 -8.096 1.00 97.31 104 VAL A N 1
ATOM 793 C CA . VAL A 1 104 ? 10.614 2.105 -7.847 1.00 97.31 104 VAL A CA 1
ATOM 794 C C . VAL A 1 104 ? 10.413 1.781 -6.371 1.00 97.31 104 VAL A C 1
ATOM 796 O O . VAL A 1 104 ? 11.130 2.304 -5.515 1.00 97.31 104 VAL A O 1
ATOM 799 N N . VAL A 1 105 ? 9.459 0.898 -6.073 1.00 96.50 105 VAL A N 1
ATOM 800 C CA . VAL A 1 105 ? 9.076 0.519 -4.704 1.00 96.50 105 VAL A CA 1
ATOM 801 C C . VAL A 1 105 ? 9.026 -0.997 -4.517 1.00 96.50 105 VAL A C 1
ATOM 803 O O . VAL A 1 105 ? 8.769 -1.752 -5.449 1.00 96.50 105 VAL A O 1
ATOM 806 N N . GLU A 1 106 ? 9.283 -1.459 -3.295 1.00 95.25 106 GLU A N 1
ATOM 807 C CA . GLU A 1 106 ? 9.183 -2.880 -2.935 1.00 95.25 106 GLU A CA 1
ATOM 808 C C . GLU A 1 106 ? 7.722 -3.311 -2.781 1.00 95.25 106 GLU A C 1
ATOM 810 O O . GLU A 1 106 ? 6.866 -2.508 -2.404 1.00 95.25 106 GLU A O 1
ATOM 815 N N . ALA A 1 107 ? 7.445 -4.604 -2.957 1.00 94.38 107 ALA A N 1
ATOM 816 C CA . ALA A 1 107 ? 6.100 -5.164 -2.810 1.00 94.38 107 ALA A CA 1
ATOM 817 C C . ALA A 1 107 ? 5.422 -4.835 -1.463 1.00 94.38 107 ALA A C 1
ATOM 819 O O . ALA A 1 107 ? 4.239 -4.501 -1.429 1.00 94.38 107 ALA A O 1
ATOM 820 N N . SER A 1 108 ? 6.169 -4.849 -0.352 1.00 93.38 108 SER A N 1
ATOM 821 C CA . SER A 1 108 ? 5.652 -4.467 0.974 1.00 93.38 108 SER A CA 1
ATOM 822 C C . SER A 1 108 ? 5.203 -3.001 1.024 1.00 93.38 108 SER A C 1
ATOM 824 O O . SER A 1 108 ? 4.229 -2.662 1.701 1.00 93.38 108 SER A O 1
ATOM 826 N N . THR A 1 109 ? 5.889 -2.131 0.280 1.00 94.75 109 THR A N 1
ATOM 827 C CA . THR A 1 109 ? 5.567 -0.707 0.168 1.00 94.75 109 THR A CA 1
ATOM 828 C C . THR A 1 109 ? 4.324 -0.492 -0.687 1.00 94.75 109 THR A C 1
ATOM 830 O O . THR A 1 109 ? 3.511 0.348 -0.323 1.00 94.75 109 THR A O 1
ATOM 833 N N . VAL A 1 110 ? 4.114 -1.281 -1.746 1.00 96.12 110 VAL A N 1
ATOM 834 C CA . VAL A 1 110 ? 2.887 -1.222 -2.566 1.00 96.12 110 VAL A CA 1
ATOM 835 C C . VAL A 1 110 ? 1.645 -1.457 -1.704 1.00 96.12 110 VAL A C 1
ATOM 837 O O . VAL A 1 110 ? 0.748 -0.614 -1.667 1.00 96.12 110 VAL A O 1
ATOM 840 N N . VAL A 1 111 ? 1.626 -2.550 -0.930 1.00 96.38 111 VAL A N 1
ATOM 841 C CA . VAL A 1 111 ? 0.502 -2.867 -0.028 1.00 96.38 111 VAL A CA 1
ATOM 842 C C . VAL A 1 111 ? 0.308 -1.768 1.019 1.00 96.38 111 VAL A C 1
ATOM 844 O O . VAL A 1 111 ? -0.818 -1.360 1.297 1.00 96.38 111 VAL A O 1
ATOM 847 N N . ALA A 1 112 ? 1.402 -1.265 1.600 1.00 95.75 112 ALA A N 1
ATOM 848 C CA . ALA A 1 112 ? 1.349 -0.222 2.620 1.00 95.75 112 ALA A CA 1
ATOM 849 C C . ALA A 1 112 ? 0.803 1.110 2.072 1.00 95.75 112 ALA A C 1
ATOM 851 O O . ALA A 1 112 ? -0.031 1.737 2.724 1.00 95.75 112 ALA A O 1
ATOM 852 N N . THR A 1 113 ? 1.237 1.532 0.883 1.00 96.19 113 THR A N 1
ATOM 853 C CA . THR A 1 113 ? 0.762 2.758 0.228 1.00 96.19 113 THR A CA 1
ATOM 854 C C . THR A 1 113 ? -0.715 2.647 -0.127 1.00 96.19 113 THR A C 1
ATOM 856 O O . THR A 1 113 ? -1.474 3.562 0.188 1.00 96.19 113 THR A O 1
ATOM 859 N N . HIS A 1 114 ? -1.143 1.512 -0.687 1.00 97.56 114 HIS A N 1
ATOM 860 C CA . HIS A 1 114 ? -2.550 1.268 -0.995 1.00 97.56 114 HIS A CA 1
ATOM 861 C C . HIS A 1 114 ? -3.420 1.288 0.266 1.00 97.56 114 HIS A C 1
ATOM 863 O O . HIS A 1 114 ? -4.428 1.988 0.318 1.00 97.56 114 HIS A O 1
ATOM 869 N N . LEU A 1 115 ? -2.992 0.608 1.332 1.00 96.94 115 LEU A N 1
ATOM 870 C CA . LEU A 1 115 ? -3.695 0.648 2.612 1.00 96.94 115 LEU A CA 1
ATOM 871 C C . LEU A 1 115 ? -3.784 2.071 3.176 1.00 96.94 115 LEU A C 1
ATOM 873 O O . LEU A 1 115 ? -4.844 2.472 3.646 1.00 96.94 115 LEU A O 1
ATOM 877 N N . ASN A 1 116 ? -2.691 2.836 3.142 1.00 96.12 116 ASN A N 1
ATOM 878 C CA . ASN A 1 116 ? -2.688 4.220 3.610 1.00 96.12 116 ASN A CA 1
ATOM 879 C C . ASN A 1 116 ? -3.653 5.096 2.798 1.00 96.12 116 ASN A C 1
ATOM 881 O O . ASN A 1 116 ? -4.371 5.907 3.380 1.00 96.12 116 ASN A O 1
ATOM 885 N N . HIS A 1 117 ? -3.689 4.907 1.477 1.00 96.62 117 HIS A N 1
ATOM 886 C CA . HIS A 1 117 ? -4.628 5.591 0.595 1.00 96.62 117 HIS A CA 1
ATOM 887 C C . HIS A 1 117 ? -6.079 5.292 0.994 1.00 96.62 117 HIS A C 1
ATOM 889 O O . HIS A 1 117 ? -6.839 6.222 1.254 1.00 96.62 117 HIS A O 1
ATOM 895 N N . LEU A 1 118 ? -6.437 4.013 1.157 1.00 96.75 118 LEU A N 1
ATOM 896 C CA . LEU A 1 118 ? -7.791 3.615 1.552 1.00 96.75 118 LEU A CA 1
ATOM 897 C C . LEU A 1 118 ? -8.162 4.092 2.964 1.00 96.75 118 LEU A C 1
ATOM 899 O O . LEU A 1 118 ? -9.290 4.515 3.187 1.00 96.75 118 LEU A O 1
ATOM 903 N N . ILE A 1 119 ? -7.232 4.072 3.925 1.00 95.56 119 ILE A N 1
ATOM 904 C CA . ILE A 1 119 ? -7.487 4.620 5.268 1.00 95.56 119 ILE A CA 1
ATOM 905 C C . ILE A 1 119 ? -7.823 6.117 5.186 1.00 95.56 119 ILE A C 1
ATOM 907 O O . ILE A 1 119 ? -8.726 6.572 5.883 1.00 95.56 119 ILE A O 1
ATOM 911 N N . GLY A 1 120 ? -7.128 6.873 4.332 1.00 94.75 120 GLY A N 1
ATOM 912 C CA . GLY A 1 120 ? -7.445 8.277 4.067 1.00 94.75 120 GLY A CA 1
ATOM 913 C C . GLY A 1 120 ? -8.798 8.456 3.380 1.00 94.75 120 GLY A C 1
ATOM 914 O O . GLY A 1 120 ? -9.612 9.261 3.826 1.00 94.75 120 GLY A O 1
ATOM 915 N N . GLN A 1 121 ? -9.057 7.677 2.329 1.00 95.62 121 GLN A N 1
ATOM 916 C CA . GLN A 1 121 ? -10.294 7.740 1.550 1.00 95.62 121 GLN A CA 1
ATOM 917 C C . GLN A 1 121 ? -11.535 7.434 2.396 1.00 95.62 121 GLN A C 1
ATOM 919 O O . GLN A 1 121 ? -12.546 8.113 2.259 1.00 95.62 121 GLN A O 1
ATOM 924 N N . PHE A 1 122 ? -11.447 6.443 3.284 1.00 95.69 122 PHE A N 1
ATOM 925 C CA . PHE A 1 122 ? -12.546 6.007 4.146 1.00 95.69 122 PHE A CA 1
ATOM 926 C C . PHE A 1 122 ? -12.405 6.508 5.592 1.00 95.69 122 PHE A C 1
ATOM 928 O O . PHE A 1 122 ? -12.911 5.892 6.537 1.00 95.69 122 PHE A O 1
ATOM 935 N N . ALA A 1 123 ? -11.688 7.615 5.799 1.00 94.75 123 ALA A N 1
ATOM 936 C CA . ALA A 1 123 ? -11.432 8.162 7.128 1.00 94.75 123 ALA A CA 1
ATOM 937 C C . ALA A 1 123 ? -12.725 8.467 7.902 1.00 94.75 123 ALA A C 1
ATOM 939 O O . ALA A 1 123 ? -12.744 8.338 9.125 1.00 94.75 123 ALA A O 1
ATOM 940 N N . SER A 1 124 ? -13.803 8.849 7.212 1.00 93.69 124 SER A N 1
ATOM 941 C CA . SER A 1 124 ? -15.083 9.164 7.852 1.00 93.69 124 SER A CA 1
ATOM 942 C C . SER A 1 124 ? -15.826 7.908 8.323 1.00 93.69 124 SER A C 1
ATOM 944 O O . SER A 1 124 ? -16.394 7.877 9.409 1.00 93.69 124 SER A O 1
ATOM 946 N N . GLU A 1 125 ? -15.749 6.827 7.554 1.00 94.12 125 GLU A N 1
ATOM 947 C CA . GLU A 1 125 ? -16.410 5.549 7.804 1.00 94.12 125 GLU A CA 1
ATOM 948 C C . GLU A 1 125 ? -15.685 4.706 8.859 1.00 94.12 125 GLU A C 1
ATOM 950 O O . GLU A 1 125 ? -16.306 3.857 9.522 1.00 94.12 125 GLU A O 1
ATOM 955 N N . LEU A 1 126 ? -14.374 4.941 8.996 1.00 93.81 126 LEU A N 1
ATOM 956 C CA . LEU A 1 126 ? -13.520 4.422 10.062 1.00 93.81 126 LEU A CA 1
ATOM 957 C C . LEU A 1 126 ? -13.712 5.168 11.385 1.00 93.81 126 LEU A C 1
ATOM 959 O O . LEU A 1 126 ? -13.424 4.593 12.432 1.00 93.81 126 LEU A O 1
ATOM 963 N N . PHE A 1 127 ? -14.208 6.407 11.356 1.00 94.88 127 PHE A N 1
ATOM 964 C CA . PHE A 1 127 ? -14.485 7.195 12.554 1.00 94.88 127 PHE A CA 1
ATOM 965 C C . PHE A 1 127 ? -15.912 6.943 13.056 1.00 94.88 127 PHE A C 1
ATOM 967 O O . PHE A 1 127 ? -16.842 7.717 12.832 1.00 94.88 127 PHE A O 1
ATOM 974 N N . GLY A 1 128 ? -16.101 5.801 13.717 1.00 93.44 128 GLY A N 1
ATOM 975 C CA . GLY A 1 128 ? -17.390 5.395 14.256 1.00 93.44 128 GLY A CA 1
ATOM 976 C C . GLY A 1 128 ? -17.683 5.957 15.647 1.00 93.44 128 GLY A C 1
ATOM 977 O O . GLY A 1 128 ? -16.936 6.741 16.236 1.00 93.44 128 GLY A O 1
ATOM 978 N N . ARG A 1 129 ? -18.793 5.482 16.226 1.00 95.00 129 ARG A N 1
ATOM 979 C CA . ARG A 1 129 ? -19.186 5.800 17.609 1.00 95.00 129 ARG A CA 1
ATOM 980 C C . ARG A 1 129 ? -18.116 5.385 18.623 1.00 95.00 129 ARG A C 1
ATOM 982 O O . ARG A 1 129 ? -17.923 6.081 19.614 1.00 95.00 129 ARG A O 1
ATOM 989 N N . GLN A 1 130 ? -17.447 4.258 18.385 1.00 93.50 130 GLN A N 1
ATOM 990 C CA . GLN A 1 130 ? -16.387 3.763 19.258 1.00 93.50 130 GLN A CA 1
ATOM 991 C C . GLN A 1 130 ? -15.188 4.716 19.257 1.00 93.50 130 GLN A C 1
ATOM 993 O O . GLN A 1 130 ? -14.733 5.118 20.324 1.00 93.50 130 GLN A O 1
ATOM 998 N N . GLU A 1 131 ? -14.720 5.120 18.077 1.00 93.62 131 GLU A N 1
ATOM 999 C CA . GLU A 1 131 ? -13.601 6.053 17.925 1.00 93.62 131 GLU A CA 1
ATOM 1000 C C . GLU A 1 131 ? -13.955 7.435 18.487 1.00 93.62 131 GLU A C 1
ATOM 1002 O O . GLU A 1 131 ? -13.139 8.049 19.170 1.00 93.62 131 GLU A O 1
ATOM 1007 N N . THR A 1 132 ? -15.197 7.887 18.282 1.00 94.94 132 THR A N 1
ATOM 1008 C CA . THR A 1 132 ? -15.712 9.136 18.863 1.00 94.94 132 THR A CA 1
ATOM 1009 C C . THR A 1 132 ? -15.677 9.101 20.390 1.00 94.94 132 THR A C 1
ATOM 1011 O O . THR A 1 132 ? -15.192 10.043 21.011 1.00 94.94 132 THR A O 1
ATOM 1014 N N . GLN A 1 133 ? -16.157 8.014 21.005 1.00 95.56 133 GLN A N 1
ATOM 1015 C CA . GLN A 1 133 ? -16.140 7.870 22.462 1.00 95.56 133 GLN A CA 1
ATOM 1016 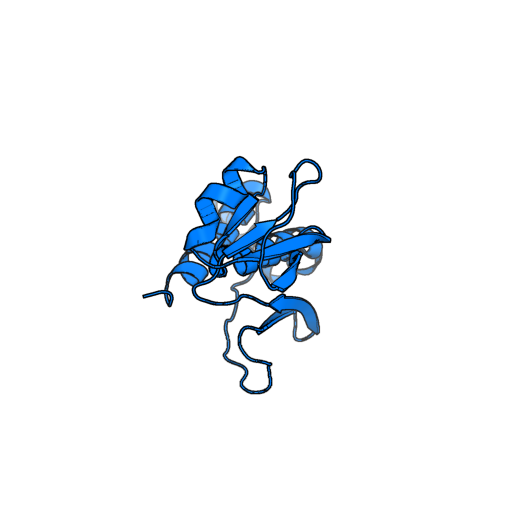C C . GLN A 1 133 ? -14.705 7.851 22.997 1.00 95.56 133 GLN A C 1
ATOM 1018 O O . GLN A 1 133 ? -14.404 8.573 23.937 1.00 95.56 133 GLN A O 1
ATOM 1023 N N . GLN A 1 134 ? -13.804 7.094 22.363 1.00 93.44 134 GLN A N 1
ATOM 1024 C CA . GLN A 1 134 ? -12.393 7.044 22.761 1.00 93.44 134 GLN A CA 1
ATOM 1025 C C . GLN A 1 134 ? -11.707 8.409 22.661 1.00 93.44 134 GLN A C 1
ATOM 1027 O O . GLN A 1 134 ? -10.882 8.752 23.509 1.00 93.44 134 GLN A O 1
ATOM 1032 N N . LEU A 1 135 ? -12.031 9.183 21.623 1.00 93.75 135 LEU A N 1
ATOM 1033 C CA . LEU A 1 135 ? -11.512 10.534 21.463 1.00 93.75 135 LEU A CA 1
ATOM 1034 C C . LEU A 1 135 ? -12.034 11.455 22.569 1.00 93.75 135 LEU A C 1
ATOM 1036 O O . LEU A 1 135 ? -11.241 12.167 23.180 1.00 93.75 135 LEU A O 1
ATOM 1040 N N . LEU A 1 136 ? -13.339 11.408 22.856 1.00 95.19 136 LEU A N 1
ATOM 1041 C CA . LEU A 1 136 ? -13.950 12.194 23.926 1.00 95.19 136 LEU A CA 1
ATOM 1042 C C . LEU A 1 136 ? -13.334 11.854 25.287 1.00 95.19 136 LEU A C 1
ATOM 1044 O O . LEU A 1 136 ? -12.890 12.758 25.987 1.00 95.19 136 LEU A O 1
ATOM 1048 N N . ASP A 1 137 ? -13.223 10.565 25.615 1.00 94.88 137 ASP A N 1
ATOM 1049 C CA . ASP A 1 137 ? -12.630 10.089 26.868 1.00 94.88 137 ASP A CA 1
ATOM 1050 C C . ASP A 1 137 ? -11.192 10.599 27.038 1.00 94.88 137 ASP A C 1
ATOM 1052 O O . ASP A 1 137 ? -10.785 10.980 28.135 1.00 94.88 137 ASP A O 1
ATOM 1056 N N . ARG A 1 138 ? -10.416 10.636 25.946 1.00 92.56 138 ARG A N 1
ATOM 1057 C CA . ARG A 1 138 ? -9.045 11.152 25.956 1.00 92.56 138 ARG A CA 1
ATOM 1058 C C . ARG A 1 138 ? -9.004 12.660 26.186 1.00 92.56 138 ARG A C 1
ATOM 1060 O O . ARG A 1 138 ? -8.229 13.121 27.019 1.00 92.56 138 ARG A O 1
ATOM 1067 N N . VAL A 1 139 ? -9.819 13.422 25.459 1.00 94.31 139 VAL A N 1
ATOM 1068 C CA . VAL A 1 139 ? -9.864 14.883 25.605 1.00 94.31 139 VAL A CA 1
ATOM 1069 C C . VAL A 1 139 ? -10.324 15.263 27.010 1.00 94.31 139 VAL A C 1
ATOM 1071 O O . VAL A 1 139 ? -9.708 16.129 27.615 1.00 94.31 139 VAL A O 1
ATOM 1074 N N . SER A 1 140 ? -11.315 14.570 27.577 1.00 95.12 140 SER A N 1
ATOM 1075 C CA . SER A 1 140 ? -11.782 14.803 28.951 1.00 95.12 140 SER A CA 1
ATOM 1076 C C . SER A 1 140 ? -10.729 14.512 30.027 1.00 95.12 140 SER A C 1
ATOM 1078 O O . SER A 1 140 ? -10.810 15.059 31.121 1.00 95.12 140 SER A O 1
ATOM 1080 N N . GLN A 1 141 ? -9.731 13.665 29.752 1.00 94.38 141 GLN A N 1
ATOM 1081 C CA . GLN A 1 141 ? -8.599 13.464 30.669 1.00 94.38 141 GLN A CA 1
ATOM 1082 C C . GLN A 1 141 ? -7.595 14.620 30.618 1.00 94.38 141 GLN A C 1
ATOM 1084 O O . GLN A 1 141 ? -7.014 14.969 31.644 1.00 94.38 141 GLN A O 1
ATOM 1089 N N . GLU A 1 142 ? -7.368 15.192 29.434 1.00 92.75 142 GLU A N 1
ATOM 1090 C CA . GLU A 1 142 ? -6.446 16.318 29.237 1.00 92.75 142 GLU A CA 1
ATOM 1091 C C . GLU A 1 142 ? -7.102 17.667 29.609 1.00 92.75 142 GLU A C 1
ATOM 1093 O O . GLU A 1 142 ? -6.421 18.579 30.079 1.00 92.75 142 GLU A O 1
ATOM 1098 N N . MET A 1 143 ? -8.423 17.780 29.436 1.00 90.75 143 MET A N 1
ATOM 1099 C CA . MET A 1 143 ? -9.250 18.966 29.685 1.00 90.75 143 MET A CA 1
ATOM 1100 C C . MET A 1 143 ? -10.587 18.562 30.354 1.00 90.75 143 MET A C 1
ATOM 1102 O O . MET A 1 143 ? -11.559 18.308 29.636 1.00 90.75 143 MET A O 1
ATOM 1106 N N . PRO A 1 144 ? -10.638 18.462 31.697 1.00 78.44 144 PRO A N 1
ATOM 1107 C CA . PRO A 1 144 ? -11.815 17.999 32.443 1.00 78.44 144 PRO A CA 1
ATOM 1108 C C . PRO A 1 144 ? -12.977 19.000 32.495 1.00 78.44 144 PRO A C 1
ATOM 1110 O O . PRO A 1 144 ? -12.722 20.228 32.495 1.00 78.44 144 PRO A O 1
#

Secondary structure (DSSP, 8-state):
--TTHHHHHHHHHHHHHHHHHSSPPPPPPP---TTSPTTEEEEEETTEEEEEEE--TT-EEEE--S---S--SSEEEE-TTT--EEEEE-GGGHHHHHHTT-EEEEHHHHHHHHHHHHHHHTHHHHS-HHHHHHHHHHHHHH--

Organism: Serratia marcescens (NCBI:txid615)

Radius of gyration: 17.9 Å; chains: 1; bounding box: 38×39×55 Å

InterPro domains:
  IPR001712 Type III secretion system FHIPEP [PF00771] (1-144)
  IPR001712 Type III secretion system FHIPEP [PTHR30161] (1-144)
  IPR042194 FHIPEP, domain 1 [G3DSA:3.40.30.60] (1-144)

pLDDT: mean 93.39, std 7.8, range [37.75, 98.19]